Protein AF-Q4W7I4-F1 (afdb_monomer)

Structure (mmCIF, N/CA/C/O backbone):
data_AF-Q4W7I4-F1
#
_entry.id   AF-Q4W7I4-F1
#
loop_
_atom_site.group_PDB
_atom_site.id
_atom_site.type_symbol
_atom_site.label_atom_id
_atom_site.label_alt_id
_atom_site.label_comp_id
_atom_site.label_asym_id
_atom_site.label_entity_id
_atom_site.label_seq_id
_atom_site.pdbx_PDB_ins_code
_atom_site.Cartn_x
_atom_site.Cartn_y
_atom_site.Cartn_z
_atom_site.occupancy
_atom_site.B_iso_or_equiv
_atom_site.auth_seq_id
_atom_site.auth_comp_id
_atom_site.auth_asym_id
_atom_site.auth_atom_id
_atom_site.pdbx_PDB_model_num
ATOM 1 N N . LEU A 1 1 ? 3.805 2.169 -12.544 1.00 82.94 1 LEU A N 1
ATOM 2 C CA . LEU A 1 1 ? 4.204 1.793 -13.930 1.00 82.94 1 LEU A CA 1
ATOM 3 C C . LEU A 1 1 ? 4.151 0.277 -14.119 1.00 82.94 1 LEU A C 1
ATOM 5 O O . LEU A 1 1 ? 4.387 -0.428 -13.143 1.00 82.94 1 LEU A O 1
ATOM 9 N N . PRO A 1 2 ? 3.875 -0.246 -15.328 1.00 81.25 2 PRO A N 1
ATOM 10 C CA . PRO A 1 2 ? 4.021 -1.678 -15.610 1.00 81.25 2 PRO A CA 1
ATOM 11 C C . PRO A 1 2 ? 5.435 -2.169 -15.258 1.00 81.25 2 PRO A C 1
ATOM 13 O O . PRO A 1 2 ? 6.396 -1.433 -15.469 1.00 81.25 2 PRO A O 1
ATOM 16 N N . LEU A 1 3 ? 5.555 -3.382 -14.703 1.00 82.31 3 LEU A N 1
ATOM 17 C CA . LEU A 1 3 ? 6.794 -4.039 -14.227 1.00 82.31 3 LEU A CA 1
ATOM 18 C C . LEU A 1 3 ? 7.524 -3.374 -13.050 1.00 82.31 3 LEU A C 1
ATOM 20 O O . LEU A 1 3 ? 8.119 -4.075 -12.243 1.00 82.31 3 LEU A O 1
ATOM 24 N N . VAL A 1 4 ? 7.488 -2.049 -12.943 1.00 86.38 4 VAL A N 1
ATOM 25 C CA . VAL A 1 4 ? 8.170 -1.272 -11.895 1.00 86.38 4 VAL A CA 1
ATOM 26 C C . VAL A 1 4 ? 7.258 -1.054 -10.682 1.00 86.38 4 VAL A C 1
ATOM 28 O O . VAL A 1 4 ? 7.718 -0.944 -9.547 1.00 86.38 4 VAL A O 1
ATOM 31 N N . GLY A 1 5 ? 5.943 -1.017 -10.895 1.00 86.94 5 GLY A N 1
ATOM 32 C CA . GLY A 1 5 ? 4.970 -0.765 -9.841 1.00 86.94 5 GLY A CA 1
ATOM 33 C C . GLY A 1 5 ? 5.114 0.644 -9.265 1.00 86.94 5 GLY A C 1
ATOM 34 O O . GLY A 1 5 ? 5.031 1.618 -10.018 1.00 86.94 5 GLY A O 1
ATOM 35 N N . ASN A 1 6 ? 5.316 0.693 -7.949 1.00 86.31 6 ASN A N 1
ATOM 36 C CA . ASN A 1 6 ? 5.458 1.854 -7.061 1.00 86.31 6 ASN A CA 1
ATOM 37 C C . ASN A 1 6 ? 6.940 2.098 -6.720 1.00 86.31 6 ASN A C 1
ATOM 39 O O . ASN A 1 6 ? 7.259 2.929 -5.880 1.00 86.31 6 ASN A O 1
ATOM 43 N N . LEU A 1 7 ? 7.869 1.359 -7.342 1.00 82.75 7 LEU A N 1
ATOM 44 C CA . LEU A 1 7 ? 9.297 1.444 -7.027 1.00 82.75 7 LEU A CA 1
ATOM 45 C C . LEU A 1 7 ? 9.877 2.850 -7.262 1.00 82.75 7 LEU A C 1
ATOM 47 O O . LEU A 1 7 ? 10.863 3.195 -6.633 1.00 82.75 7 LEU A O 1
ATOM 51 N N . LEU A 1 8 ? 9.274 3.663 -8.137 1.00 82.31 8 LEU A N 1
ATOM 52 C CA . LEU A 1 8 ? 9.695 5.056 -8.336 1.00 82.31 8 LEU A CA 1
ATOM 53 C C . LEU A 1 8 ? 9.237 5.993 -7.213 1.00 82.31 8 LEU A C 1
ATOM 55 O O . LEU A 1 8 ? 9.865 7.024 -6.992 1.00 82.31 8 LEU A O 1
ATOM 59 N N . ASP A 1 9 ? 8.156 5.636 -6.525 1.00 82.38 9 ASP A N 1
ATOM 60 C CA . ASP A 1 9 ? 7.588 6.417 -5.426 1.00 82.38 9 ASP A CA 1
ATOM 61 C C . ASP A 1 9 ? 8.255 6.058 -4.085 1.00 82.38 9 ASP A C 1
ATOM 63 O O . ASP A 1 9 ? 8.216 6.832 -3.129 1.00 82.38 9 ASP A O 1
ATOM 67 N N . ILE A 1 10 ? 8.920 4.897 -4.032 1.00 79.12 10 ILE A N 1
ATOM 68 C CA . ILE A 1 10 ? 9.764 4.452 -2.922 1.00 79.12 10 ILE A CA 1
ATOM 69 C C . ILE A 1 10 ? 11.196 4.932 -3.191 1.00 79.12 10 ILE A C 1
ATOM 71 O O . ILE A 1 10 ? 11.942 4.342 -3.971 1.00 79.12 10 ILE A O 1
ATOM 75 N N . GLY A 1 11 ? 11.579 6.032 -2.551 1.00 73.00 11 GLY A N 1
ATOM 76 C CA . GLY A 1 11 ? 12.917 6.607 -2.656 1.00 73.00 11 GLY A CA 1
ATOM 77 C C . GLY A 1 11 ? 13.937 5.977 -1.700 1.00 73.00 11 GLY A C 1
ATOM 78 O O . GLY A 1 11 ? 13.628 5.135 -0.860 1.00 73.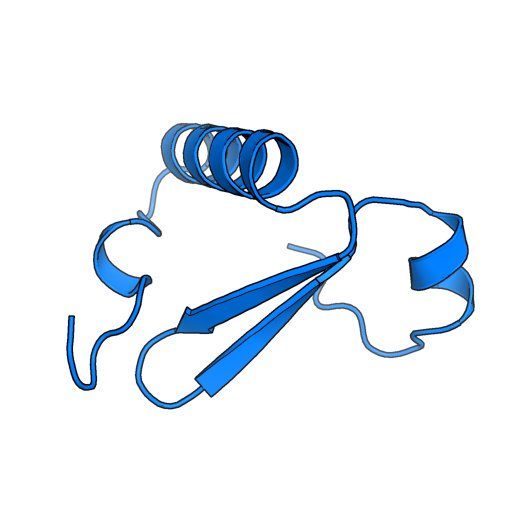00 11 GLY A O 1
ATOM 79 N N . PHE A 1 12 ? 15.182 6.453 -1.779 1.00 75.69 12 PHE A N 1
ATOM 80 C CA . PHE A 1 12 ? 16.241 6.122 -0.811 1.00 75.69 12 PHE A CA 1
ATOM 81 C C . PHE A 1 12 ? 16.190 6.981 0.463 1.00 75.69 12 PHE A C 1
ATOM 83 O O . PHE A 1 12 ? 16.938 6.733 1.404 1.00 75.69 12 PHE A O 1
ATOM 90 N N . ASN A 1 13 ? 15.332 8.005 0.493 1.00 80.94 13 ASN A N 1
ATOM 91 C CA . ASN A 1 13 ? 15.175 8.901 1.632 1.00 80.94 13 ASN A CA 1
ATOM 92 C C . ASN A 1 13 ? 14.010 8.433 2.521 1.00 80.94 13 ASN A C 1
ATOM 94 O O . ASN A 1 13 ? 12.892 8.214 2.048 1.00 80.94 13 ASN A O 1
ATOM 98 N N . SER A 1 14 ? 14.265 8.315 3.825 1.00 79.81 14 SER A N 1
ATOM 99 C CA . SER A 1 14 ? 13.261 7.963 4.830 1.00 79.81 14 SER A CA 1
ATOM 100 C C . SER A 1 14 ? 12.058 8.908 4.819 1.00 79.81 14 SER A C 1
ATOM 102 O O . SER A 1 14 ? 10.925 8.444 4.926 1.00 79.81 14 SER A O 1
ATOM 104 N N . ASP A 1 15 ? 12.268 10.208 4.613 1.00 85.62 15 ASP A N 1
ATOM 105 C CA . ASP A 1 15 ? 11.190 11.201 4.678 1.00 85.62 15 ASP A CA 1
ATOM 106 C C . ASP A 1 15 ? 10.216 11.070 3.502 1.00 85.62 15 ASP A C 1
ATOM 108 O O . ASP A 1 15 ? 8.996 11.129 3.685 1.00 85.62 15 ASP A O 1
ATOM 112 N N . SER A 1 16 ? 10.737 10.831 2.292 1.00 83.81 16 SER A N 1
ATOM 113 C CA . SER A 1 16 ? 9.894 10.577 1.117 1.00 83.81 16 SER A CA 1
ATOM 114 C C . SER A 1 16 ? 9.103 9.283 1.273 1.00 83.81 16 SER A C 1
ATOM 116 O O . SER A 1 16 ? 7.925 9.241 0.923 1.00 83.81 16 SER A O 1
ATOM 118 N N . ASN A 1 17 ? 9.714 8.258 1.870 1.00 85.12 17 ASN A N 1
ATOM 119 C CA . ASN A 1 17 ? 9.066 6.964 2.073 1.00 85.12 17 ASN A CA 1
ATOM 120 C C . ASN A 1 17 ? 7.94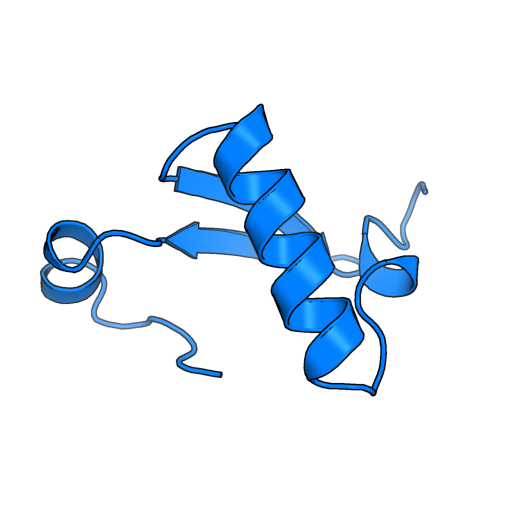5 7.057 3.110 1.00 85.12 17 ASN A C 1
ATOM 122 O O . ASN A 1 17 ? 6.854 6.538 2.884 1.00 85.12 17 ASN A O 1
ATOM 126 N N . ILE A 1 18 ? 8.164 7.779 4.213 1.00 87.50 18 ILE A N 1
ATOM 127 C CA . ILE A 1 18 ? 7.126 8.029 5.223 1.00 87.50 18 ILE A CA 1
ATOM 128 C C . ILE A 1 18 ? 5.965 8.821 4.616 1.00 87.50 18 ILE A C 1
ATOM 130 O O . ILE A 1 18 ? 4.802 8.514 4.891 1.00 87.50 18 ILE A O 1
ATOM 134 N N . LYS A 1 19 ? 6.257 9.828 3.783 1.00 89.50 19 LYS A N 1
ATOM 135 C CA . LYS A 1 19 ? 5.218 10.606 3.099 1.00 89.50 19 LYS A CA 1
ATOM 136 C C . LYS A 1 19 ? 4.389 9.727 2.160 1.00 89.50 19 LYS A C 1
ATOM 138 O O . LYS A 1 19 ? 3.165 9.742 2.264 1.00 89.50 19 LYS A O 1
ATOM 143 N N . PHE A 1 20 ? 5.042 8.926 1.320 1.00 88.12 20 PHE A N 1
ATOM 144 C CA . PHE A 1 20 ? 4.373 7.989 0.417 1.00 88.12 20 PHE A CA 1
ATOM 145 C C . PHE A 1 20 ? 3.494 6.989 1.182 1.00 88.12 20 PHE A C 1
ATOM 147 O O . PHE A 1 20 ? 2.321 6.813 0.856 1.00 88.12 20 PHE A O 1
ATOM 154 N N . LEU A 1 21 ? 4.014 6.391 2.259 1.00 86.75 21 LEU A N 1
ATOM 155 C CA . LEU A 1 21 ? 3.240 5.474 3.098 1.00 86.75 21 LEU A CA 1
ATOM 156 C C . LEU A 1 21 ? 2.030 6.166 3.732 1.00 86.75 21 LEU A C 1
ATOM 158 O O . LEU A 1 21 ? 0.943 5.594 3.755 1.00 86.75 21 LEU A O 1
ATOM 162 N N . ARG A 1 22 ? 2.176 7.409 4.203 1.00 88.94 22 ARG A N 1
ATOM 163 C CA . ARG A 1 22 ? 1.054 8.186 4.749 1.00 88.94 22 ARG A CA 1
ATOM 164 C C . ARG A 1 22 ? -0.035 8.422 3.701 1.00 88.94 22 ARG A C 1
ATOM 166 O O . ARG A 1 22 ? -1.213 8.273 4.015 1.00 88.94 22 ARG A O 1
ATOM 173 N N . GLU A 1 23 ? 0.343 8.773 2.477 1.00 91.38 23 GLU A N 1
ATOM 174 C CA . GLU A 1 23 ? -0.600 8.954 1.365 1.00 91.38 23 GLU A CA 1
ATOM 175 C C . GLU A 1 23 ? -1.307 7.639 1.005 1.00 91.38 23 GLU A C 1
ATOM 177 O O . GLU A 1 23 ? -2.531 7.623 0.846 1.00 91.38 23 GLU A O 1
ATOM 182 N N . LEU A 1 24 ? -0.571 6.525 0.973 1.00 89.94 24 LEU A N 1
ATOM 183 C CA . LEU A 1 24 ? -1.113 5.187 0.733 1.00 89.94 24 LEU A CA 1
ATOM 184 C C . LEU A 1 24 ? -2.173 4.806 1.783 1.00 89.94 24 LEU A C 1
ATOM 186 O O . LEU A 1 24 ? -3.271 4.379 1.426 1.00 89.94 24 LEU A O 1
ATOM 190 N N . ILE A 1 25 ? -1.870 5.012 3.069 1.00 90.62 25 ILE A N 1
ATOM 191 C CA . ILE A 1 25 ? -2.772 4.701 4.191 1.00 90.62 25 ILE A CA 1
ATOM 192 C C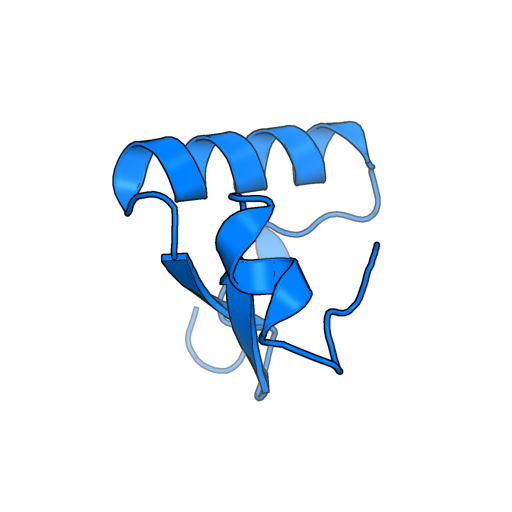 . ILE A 1 25 ? -4.018 5.583 4.152 1.00 90.62 25 ILE A C 1
ATOM 194 O O . ILE A 1 25 ? -5.132 5.089 4.309 1.00 90.62 25 ILE A O 1
ATOM 198 N N . ASN A 1 26 ? -3.843 6.885 3.922 1.00 93.06 26 ASN A N 1
ATOM 199 C CA . ASN A 1 26 ? -4.964 7.820 3.858 1.00 93.06 26 ASN A CA 1
ATOM 200 C C . ASN A 1 26 ? -5.909 7.509 2.690 1.00 93.06 26 ASN A C 1
ATOM 202 O O . ASN A 1 26 ? -7.108 7.755 2.795 1.00 93.06 26 ASN A O 1
ATOM 206 N N . THR A 1 27 ? -5.379 6.975 1.587 1.00 9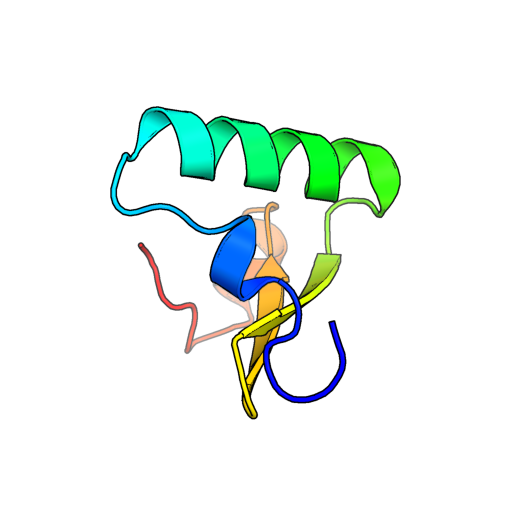4.88 27 THR A N 1
ATOM 207 C CA . THR A 1 27 ? -6.161 6.692 0.377 1.00 94.88 27 THR A CA 1
ATOM 208 C C . THR A 1 27 ? -6.857 5.332 0.439 1.00 94.88 27 THR A C 1
ATOM 210 O O . THR A 1 27 ? -8.012 5.218 0.034 1.00 94.88 27 THR A O 1
ATOM 213 N N . TYR A 1 28 ? -6.172 4.296 0.935 1.00 92.69 28 TYR A N 1
ATOM 214 C CA . TYR A 1 28 ? -6.632 2.903 0.825 1.00 92.69 28 TYR A CA 1
ATOM 215 C C . TYR A 1 28 ? -6.945 2.232 2.169 1.00 92.69 28 TYR A C 1
ATOM 217 O O . TYR A 1 28 ? -7.503 1.135 2.187 1.00 92.69 28 TYR A O 1
ATOM 225 N N . GLY A 1 29 ? -6.632 2.884 3.289 1.00 91.25 29 GLY A N 1
ATOM 226 C CA . GLY A 1 29 ? -6.864 2.371 4.635 1.00 91.25 29 GLY A CA 1
ATOM 227 C C . GLY A 1 29 ? -5.678 1.600 5.216 1.00 91.25 29 GLY A C 1
ATOM 228 O O . GLY A 1 29 ? -4.559 1.631 4.708 1.00 91.25 29 GLY A O 1
ATOM 229 N N . SER A 1 30 ? -5.929 0.905 6.326 1.00 89.94 30 SER A N 1
ATOM 230 C CA . SER A 1 30 ? -4.887 0.303 7.170 1.00 89.94 30 SER A CA 1
ATOM 231 C C . SER A 1 30 ? -4.272 -1.000 6.653 1.00 89.94 30 SER A C 1
AT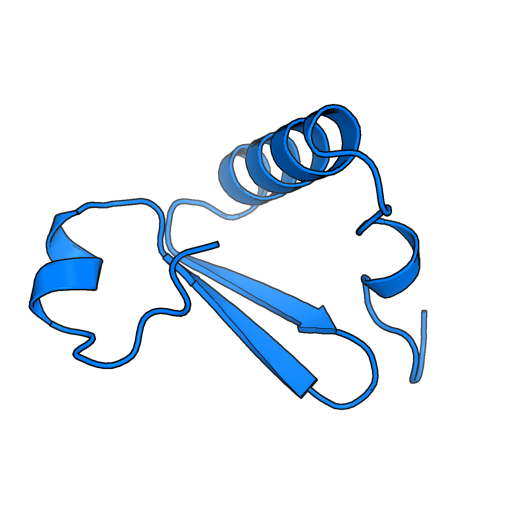OM 233 O O . SER A 1 30 ? -3.303 -1.502 7.232 1.00 89.94 30 SER A O 1
ATOM 235 N N . ILE A 1 31 ? -4.826 -1.545 5.567 1.00 90.62 31 ILE A N 1
ATOM 236 C CA . ILE A 1 31 ? -4.258 -2.656 4.806 1.00 90.62 31 ILE A CA 1
ATOM 237 C C . ILE A 1 31 ? -4.239 -2.240 3.342 1.00 90.62 31 ILE A C 1
ATOM 239 O O . ILE A 1 31 ? -5.287 -2.143 2.703 1.00 90.62 31 ILE A O 1
ATOM 243 N N . ALA A 1 32 ? -3.044 -2.042 2.797 1.00 90.56 32 ALA A N 1
ATOM 244 C CA . ALA A 1 32 ? -2.866 -1.633 1.411 1.00 90.56 32 ALA A CA 1
ATOM 245 C C . ALA A 1 32 ? -1.922 -2.585 0.676 1.00 90.56 32 ALA A C 1
ATOM 247 O O . ALA A 1 32 ? -1.049 -3.219 1.269 1.00 90.56 32 ALA A O 1
ATOM 248 N N . ARG A 1 33 ? -2.106 -2.697 -0.640 1.00 89.62 33 ARG A N 1
ATOM 249 C CA . ARG A 1 33 ? -1.232 -3.480 -1.518 1.00 89.62 33 ARG A CA 1
ATOM 250 C C . ARG A 1 33 ? -0.446 -2.533 -2.404 1.00 89.62 33 ARG A C 1
ATOM 252 O O . ARG A 1 33 ? -1.036 -1.635 -2.999 1.00 89.62 33 ARG A O 1
ATOM 259 N N . MET A 1 34 ? 0.850 -2.775 -2.538 1.00 88.94 34 MET A N 1
ATOM 260 C CA . MET A 1 34 ? 1.693 -2.048 -3.478 1.00 88.94 34 MET A CA 1
ATOM 261 C C . MET A 1 34 ? 2.610 -3.001 -4.232 1.00 88.94 34 MET A C 1
ATOM 263 O O . MET A 1 34 ? 3.040 -4.029 -3.715 1.00 88.94 34 MET A O 1
ATOM 267 N N . TRP A 1 35 ? 2.916 -2.642 -5.469 1.00 89.94 35 TRP A N 1
ATOM 268 C CA . TRP A 1 35 ? 3.865 -3.375 -6.298 1.00 89.94 35 TRP A CA 1
ATOM 269 C C . TRP A 1 35 ? 5.251 -2.759 -6.150 1.00 89.94 35 TRP A C 1
ATOM 271 O O . TRP A 1 35 ? 5.401 -1.568 -6.408 1.00 89.94 35 TRP A O 1
ATOM 281 N N . ILE A 1 36 ? 6.252 -3.554 -5.786 1.00 86.44 36 ILE A N 1
ATOM 282 C CA . ILE A 1 36 ? 7.667 -3.176 -5.761 1.00 86.44 36 ILE A CA 1
ATOM 283 C C . ILE A 1 36 ? 8.368 -3.993 -6.846 1.00 86.44 36 ILE A C 1
ATOM 285 O O . ILE A 1 36 ? 8.761 -5.142 -6.629 1.00 86.44 36 ILE A O 1
ATOM 289 N N . GLY A 1 37 ? 8.471 -3.427 -8.048 1.00 87.06 37 GLY A N 1
ATOM 290 C CA . GLY A 1 37 ? 8.904 -4.194 -9.209 1.00 87.06 37 GLY A CA 1
ATOM 291 C C . GLY A 1 37 ? 7.980 -5.407 -9.446 1.00 87.06 37 GLY A C 1
ATOM 292 O O . GLY A 1 37 ? 6.759 -5.231 -9.503 1.00 87.06 37 GLY A O 1
ATOM 293 N N . PRO A 1 38 ? 8.523 -6.639 -9.527 1.00 88.94 38 PRO A N 1
ATOM 294 C CA . PRO A 1 38 ? 7.728 -7.859 -9.682 1.00 88.94 38 PRO A CA 1
ATOM 295 C C . PRO A 1 38 ? 7.094 -8.365 -8.373 1.00 88.94 38 PRO A C 1
ATOM 297 O O . PRO A 1 38 ? 6.321 -9.322 -8.405 1.00 88.94 38 PRO A O 1
ATOM 300 N N . TYR A 1 39 ? 7.420 -7.769 -7.221 1.00 87.00 39 TYR A N 1
ATOM 301 C CA . TYR A 1 39 ? 6.948 -8.232 -5.917 1.00 87.00 39 TYR A CA 1
ATOM 302 C C . TYR A 1 39 ? 5.682 -7.495 -5.487 1.00 87.00 39 TYR A C 1
ATOM 304 O O . TYR A 1 39 ? 5.608 -6.268 -5.552 1.00 87.00 39 TYR A O 1
ATOM 312 N N . LEU A 1 40 ? 4.696 -8.240 -4.990 1.00 88.25 40 LEU A N 1
ATOM 313 C CA . LEU A 1 40 ? 3.531 -7.671 -4.323 1.00 88.25 40 LEU A CA 1
ATOM 314 C C . LEU A 1 40 ? 3.815 -7.559 -2.824 1.00 88.25 40 LEU A C 1
ATOM 316 O O . LEU A 1 40 ? 3.975 -8.573 -2.146 1.00 88.25 40 LEU A O 1
ATOM 320 N N . ALA A 1 41 ? 3.843 -6.336 -2.308 1.00 87.38 41 ALA A N 1
ATOM 321 C CA . ALA A 1 41 ? 3.954 -6.058 -0.885 1.00 87.38 41 ALA A CA 1
ATOM 322 C C . ALA A 1 41 ? 2.577 -5.720 -0.296 1.00 87.38 41 ALA A C 1
ATOM 324 O O . ALA A 1 41 ? 1.768 -5.021 -0.915 1.00 87.38 41 ALA A O 1
ATOM 325 N N . VAL A 1 42 ? 2.327 -6.202 0.921 1.00 89.19 42 VAL A N 1
ATOM 326 C CA . VAL A 1 42 ? 1.163 -5.825 1.729 1.00 89.19 42 VAL A CA 1
ATOM 327 C C . VAL A 1 42 ? 1.658 -4.963 2.879 1.00 89.19 42 VAL A C 1
ATOM 329 O O . VAL A 1 42 ? 2.504 -5.392 3.660 1.00 89.19 42 VAL A O 1
ATOM 332 N N . VAL A 1 43 ? 1.133 -3.747 2.967 1.00 87.62 43 VAL A N 1
ATOM 333 C CA . VAL A 1 43 ? 1.435 -2.797 4.035 1.00 87.62 43 VAL A CA 1
ATOM 334 C C . VAL A 1 43 ? 0.364 -2.941 5.112 1.00 87.62 43 VAL A C 1
ATOM 336 O O . VAL A 1 43 ? -0.826 -2.808 4.822 1.00 87.62 43 VAL A O 1
ATOM 339 N N . LEU A 1 44 ? 0.800 -3.225 6.340 1.00 89.38 44 LEU A N 1
ATOM 340 C CA . LEU A 1 44 ? -0.037 -3.354 7.533 1.00 89.38 44 LEU A CA 1
ATOM 341 C C . LEU A 1 44 ? 0.337 -2.243 8.509 1.00 89.38 44 LEU A C 1
ATOM 343 O O . LEU A 1 44 ? 1.504 -2.135 8.882 1.00 89.38 44 LEU A O 1
ATOM 347 N N . THR A 1 45 ? -0.627 -1.421 8.922 1.00 85.75 45 THR A N 1
ATOM 348 C CA . THR A 1 45 ? -0.308 -0.203 9.698 1.00 85.75 45 THR A CA 1
ATOM 349 C C . THR A 1 45 ? -0.930 -0.151 11.081 1.00 85.75 45 THR A C 1
ATOM 351 O O . THR A 1 45 ? -0.647 0.764 11.848 1.00 85.75 45 THR A O 1
ATOM 354 N N . GLU A 1 46 ? -1.767 -1.128 11.422 1.00 86.75 46 GLU A N 1
ATOM 355 C CA . GLU A 1 46 ? -2.309 -1.290 12.768 1.00 86.75 46 GLU A CA 1
ATOM 356 C C . GLU A 1 46 ? -1.625 -2.461 13.475 1.00 86.75 46 GLU A C 1
ATOM 358 O O . GLU A 1 46 ? -1.474 -3.544 12.905 1.00 86.75 46 GLU A O 1
ATOM 363 N N . ALA A 1 47 ? -1.277 -2.263 14.749 1.00 84.56 47 ALA A N 1
ATOM 364 C CA . ALA A 1 47 ? -0.569 -3.252 15.563 1.00 84.56 47 ALA A CA 1
ATOM 365 C C . ALA A 1 47 ? -1.289 -4.611 15.627 1.00 84.56 47 ALA A C 1
ATOM 367 O O . ALA A 1 47 ? -0.640 -5.650 15.542 1.00 84.56 47 ALA A O 1
ATOM 368 N N .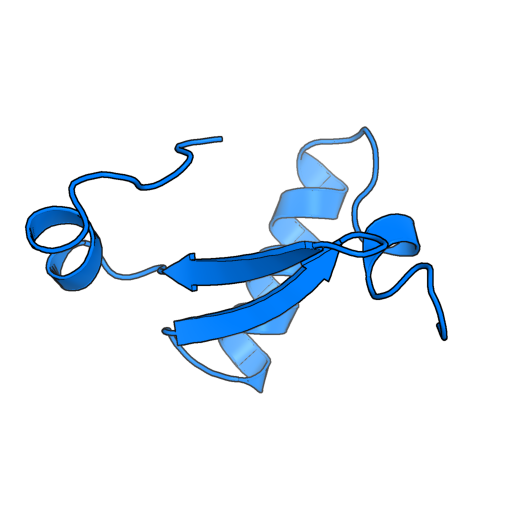 LYS A 1 48 ? -2.630 -4.609 15.652 1.00 86.56 48 LYS A N 1
ATOM 369 C CA . LYS A 1 48 ? -3.454 -5.830 15.666 1.00 86.56 48 LYS A CA 1
ATOM 370 C C . LYS A 1 48 ? -3.175 -6.776 14.491 1.00 86.56 48 LYS A C 1
ATOM 372 O O . LYS A 1 48 ? -3.407 -7.973 14.599 1.00 86.56 48 LYS A O 1
ATOM 377 N N . TYR A 1 49 ? -2.705 -6.253 13.354 1.00 85.44 49 TYR A N 1
ATOM 378 C CA . TYR A 1 49 ? -2.352 -7.080 12.200 1.00 85.44 49 TYR A CA 1
ATOM 379 C C . TYR A 1 49 ? -0.945 -7.670 12.333 1.00 85.44 49 TYR A C 1
ATOM 381 O O . TYR A 1 49 ? -0.735 -8.808 11.921 1.00 85.44 49 TYR A O 1
ATOM 389 N N . LEU A 1 50 ? -0.017 -6.941 12.963 1.00 80.88 50 LEU A N 1
ATOM 390 C CA . LEU A 1 50 ? 1.360 -7.389 13.196 1.00 80.88 50 LEU A CA 1
ATOM 391 C C . LEU A 1 50 ? 1.429 -8.590 14.143 1.00 80.88 50 LEU A C 1
ATOM 393 O O . LEU A 1 50 ? 2.242 -9.486 13.938 1.00 80.88 50 LEU A O 1
ATOM 397 N N . GLU A 1 51 ? 0.540 -8.644 15.134 1.00 80.06 51 GLU A N 1
ATOM 398 C CA . GLU A 1 51 ? 0.436 -9.766 16.079 1.00 80.06 51 GLU A CA 1
ATOM 399 C C . GLU A 1 51 ? 0.106 -11.099 15.385 1.00 80.06 51 GLU A C 1
ATOM 401 O O . GLU A 1 51 ? 0.506 -12.171 15.844 1.00 80.06 51 GLU A O 1
ATOM 406 N N . VAL A 1 52 ? -0.603 -11.031 14.256 1.00 80.25 52 VAL A N 1
ATOM 407 C CA . VAL A 1 52 ? -1.055 -12.198 13.487 1.00 80.25 52 VAL A CA 1
ATOM 408 C C . VAL A 1 52 ? -0.073 -12.525 12.358 1.00 80.25 52 VAL A C 1
ATOM 410 O O . VAL A 1 52 ? 0.155 -13.696 12.041 1.00 80.25 52 VAL A O 1
ATOM 413 N N . SER A 1 53 ? 0.554 -11.510 11.760 1.00 71.00 53 SER A N 1
ATOM 414 C CA . SER A 1 53 ? 1.552 -11.679 10.706 1.00 71.00 53 SER A CA 1
ATOM 415 C C . SER A 1 53 ? 2.954 -11.871 11.296 1.00 71.00 53 SER A C 1
ATOM 417 O O . SER A 1 53 ? 3.708 -10.918 11.463 1.00 71.00 53 SER A O 1
ATOM 419 N N . LYS A 1 54 ? 3.352 -13.124 11.548 1.00 57.28 54 LYS A N 1
ATOM 420 C CA . LYS A 1 54 ? 4.714 -13.479 12.014 1.00 57.28 54 LYS A CA 1
ATOM 421 C C . LYS A 1 54 ? 5.853 -13.139 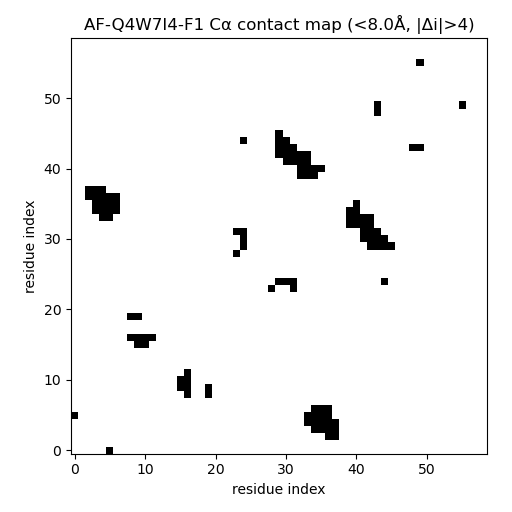11.033 1.00 57.28 54 LYS A C 1
ATOM 423 O O . LYS A 1 54 ? 7.016 -13.343 11.360 1.00 57.28 54 LYS A O 1
ATOM 428 N N . VAL A 1 55 ? 5.538 -12.626 9.845 1.00 53.62 55 VAL A N 1
ATOM 429 C CA . VAL A 1 55 ? 6.500 -12.096 8.873 1.00 53.62 55 VAL A CA 1
ATOM 430 C C . VAL A 1 5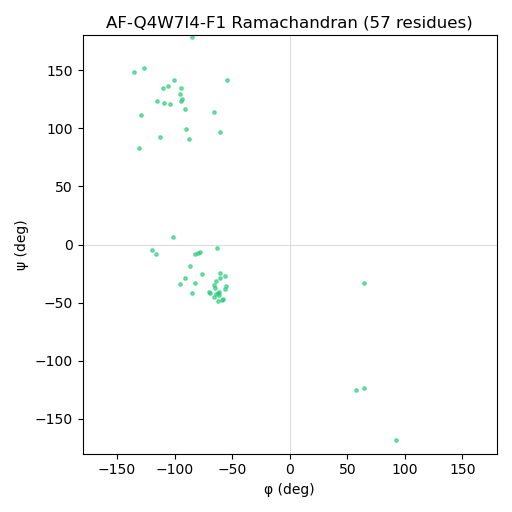5 ? 5.985 -10.734 8.430 1.00 53.62 55 VAL A C 1
ATOM 432 O O . VAL A 1 55 ? 5.287 -10.608 7.429 1.00 53.62 55 VAL A O 1
ATOM 435 N N . ALA A 1 56 ? 6.284 -9.714 9.222 1.00 47.75 56 ALA A N 1
ATOM 436 C CA . ALA A 1 56 ? 6.209 -8.336 8.778 1.00 47.75 56 ALA A CA 1
ATOM 437 C C . ALA A 1 56 ? 7.651 -7.893 8.553 1.00 47.75 56 ALA A C 1
ATOM 439 O O . ALA A 1 56 ? 8.464 -7.968 9.474 1.00 47.75 56 ALA A O 1
ATOM 440 N N . LEU A 1 57 ? 7.988 -7.480 7.328 1.00 45.19 57 LEU A N 1
ATOM 441 C CA . LEU A 1 57 ? 9.189 -6.682 7.119 1.00 45.19 57 LEU A CA 1
ATOM 442 C C . LEU A 1 57 ? 8.986 -5.404 7.945 1.00 45.19 57 LEU A C 1
ATOM 444 O O . LEU A 1 57 ? 8.269 -4.495 7.528 1.00 45.19 57 LEU A O 1
ATOM 448 N N . ALA A 1 58 ? 9.543 -5.386 9.153 1.00 38.19 58 ALA A N 1
ATOM 449 C CA . ALA A 1 58 ? 9.837 -4.150 9.844 1.00 38.19 58 ALA A CA 1
ATOM 450 C C . ALA A 1 58 ? 10.921 -3.467 9.006 1.00 38.19 58 ALA A C 1
ATOM 452 O O . ALA A 1 58 ? 11.997 -4.034 8.809 1.00 38.19 58 ALA A O 1
ATOM 453 N N . LEU A 1 59 ? 10.568 -2.323 8.425 1.00 44.84 59 LEU A N 1
ATOM 454 C CA . LEU A 1 59 ? 11.546 -1.378 7.899 1.00 44.84 59 LEU A CA 1
ATOM 455 C C . LEU A 1 59 ? 12.340 -0.783 9.063 1.00 44.84 59 LEU A C 1
ATOM 457 O O . LEU A 1 59 ? 11.698 -0.468 10.093 1.00 44.84 59 LEU A O 1
#

Foldseek 3Di:
DPQQWCLVQCDPDPVSNVVSVVVQCVVPNQWGWTDHRPDIDIHHHDVVVVVVPPDDPPD

InterPro domains:
  IPR036396 Cytochrome P450 superfamily [G3DSA:1.10.630.10] (1-53)
  IPR036396 Cytochrome P450 superfamily [SSF48264] (1-51)

Secondary structure (DSSP, 8-state):
-TTTBTTTTS-SSHHHHHHHHHHHHHHH-SEEEEEETTEEEEEE-SHHHHTT-S-----

pLDDT: mean 82.04, std 12.55, range [38.19, 94.88]

Solvent-accessible surface area (backbone atoms only — not comparable to full-atom values): 3619 Å² total; per-residue (Å²): 87,88,69,39,33,46,44,85,62,52,56,94,46,70,68,54,34,53,50,46,51,50,53,49,36,75,74,60,38,62,63,36,78,48,35,52,33,91,43,81,46,75,50,74,74,48,70,80,53,54,78,72,38,92,77,65,89,78,126

Sequence (59 aa):
LPLVGNLLDIGFNSDSNIKFLRELINTYGSIARMWIGPYLAVVLTEAKYLEVSKVALAL

Radius of gyratio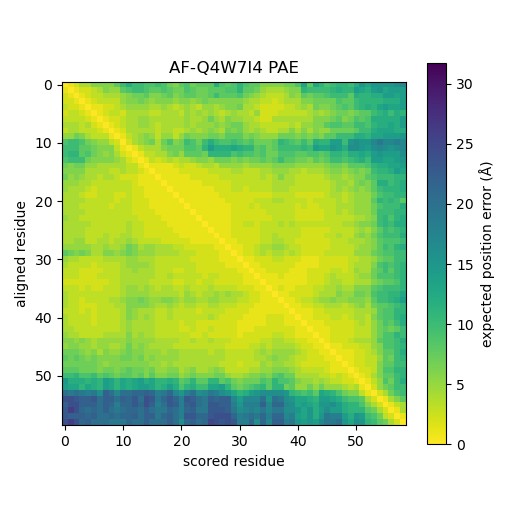n: 11.74 Å; Cα contacts (8 Å, |Δi|>4): 58; chains: 1; bounding box: 23×25×32 Å

Organism: NCBI:txid62960

Nearest PDB structures (foldseek):
  3c6g-assembly1_A  TM=7.509E-01  e=1.030E-02  Homo sapiens
  8dsg-assembly1_A  TM=7.693E-01  e=8.312E-02  Priestia megaterium
  4dub-assembly2_B  TM=7.785E-01  e=1.098E-01  Priestia megaterium
  8dsg-assembly4_D  TM=7.754E-01  e=1.450E-01  Priestia megaterium
  8dsg-assembly3_C  TM=7.702E-01  e=1.667E-01  Priestia megaterium

Mean predicted aligned error: 6.03 Å